Protein AF-A0A1M7YNA0-F1 (afdb_monomer_lite)

Foldseek 3Di:
DDDDPPPPPPAPPPCQLVLVVVQVPDDAPDKDALVRQQVSCCVVVVDDSVRSVVNVVVCCVVQQWDDPDDRIIHGRDDPVRSVVVVVSNVVVVVVVVVVVVVVVVVVVVVVVVVPCDPVNVVVVVVVVVVVVVVPD

Radius of gyration: 26.69 Å; chains: 1; bounding box: 55×30×76 Å

Organism: NCBI:txid1121345

Structure (mmCIF, N/CA/C/O backbone):
data_AF-A0A1M7YNA0-F1
#
_entry.id   AF-A0A1M7YNA0-F1
#
loop_
_atom_site.group_PDB
_atom_site.id
_atom_site.type_symbol
_atom_site.label_atom_id
_atom_site.label_alt_id
_at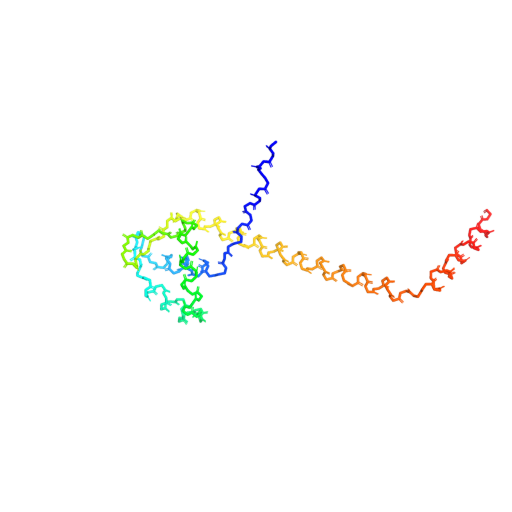om_site.label_comp_id
_atom_site.label_asym_id
_atom_site.label_entity_id
_atom_site.label_seq_id
_atom_site.pdbx_PDB_ins_code
_atom_site.Cartn_x
_atom_site.Cartn_y
_atom_site.Cartn_z
_atom_site.occupancy
_atom_site.B_iso_or_equiv
_atom_site.auth_seq_id
_atom_site.auth_comp_id
_atom_site.auth_asym_id
_atom_site.auth_atom_id
_atom_site.pdbx_PDB_model_num
ATOM 1 N N . MET A 1 1 ? 31.260 10.563 6.593 1.00 37.59 1 MET A N 1
ATOM 2 C CA . MET A 1 1 ? 30.127 9.883 7.254 1.00 37.59 1 MET A CA 1
ATOM 3 C C . MET A 1 1 ? 28.882 10.375 6.542 1.00 37.59 1 MET A C 1
ATOM 5 O O . MET A 1 1 ? 28.325 11.377 6.954 1.00 37.59 1 MET A O 1
ATOM 9 N N . ASP A 1 2 ? 28.523 9.739 5.426 1.00 34.34 2 ASP A N 1
ATOM 10 C CA . ASP A 1 2 ? 27.363 10.131 4.620 1.00 34.34 2 ASP A CA 1
ATOM 11 C C . ASP A 1 2 ? 26.233 9.147 4.877 1.00 34.34 2 ASP A C 1
ATOM 13 O O . ASP A 1 2 ? 26.133 8.080 4.270 1.00 34.34 2 ASP A O 1
ATOM 17 N N . SER A 1 3 ? 25.400 9.493 5.845 1.00 37.62 3 SER A N 1
ATOM 18 C CA . SER A 1 3 ? 24.206 8.744 6.203 1.00 37.62 3 SER A CA 1
ATOM 19 C C . SER A 1 3 ? 22.981 9.608 5.962 1.00 37.62 3 SER A C 1
ATOM 21 O O . SER A 1 3 ? 22.319 9.959 6.920 1.00 37.62 3 SER A O 1
ATOM 23 N N . ASP A 1 4 ? 22.684 9.932 4.700 1.00 38.31 4 ASP A N 1
ATOM 24 C CA . ASP A 1 4 ? 21.424 10.608 4.334 1.00 38.31 4 ASP A CA 1
ATOM 25 C C . ASP A 1 4 ? 20.866 10.205 2.958 1.00 38.31 4 ASP A C 1
ATOM 27 O O . ASP A 1 4 ? 20.028 10.884 2.375 1.00 38.31 4 ASP A O 1
ATOM 31 N N . ASN A 1 5 ? 21.251 9.031 2.445 1.00 34.97 5 ASN A N 1
ATOM 32 C CA . ASN A 1 5 ? 20.637 8.463 1.237 1.00 34.97 5 ASN A CA 1
ATOM 33 C C . ASN A 1 5 ? 19.688 7.294 1.543 1.00 34.97 5 ASN A C 1
ATOM 35 O O . ASN A 1 5 ? 19.533 6.367 0.746 1.00 34.97 5 ASN A O 1
ATOM 39 N N . LYS A 1 6 ? 19.008 7.330 2.698 1.00 33.69 6 LYS A N 1
ATOM 40 C CA . LYS A 1 6 ? 17.783 6.544 2.885 1.00 33.69 6 LYS A CA 1
ATOM 41 C C . LYS A 1 6 ? 16.665 7.253 2.131 1.00 33.69 6 LYS A C 1
ATOM 43 O O . LYS A 1 6 ? 15.856 7.962 2.719 1.00 33.69 6 LYS A O 1
ATOM 48 N N . ARG A 1 7 ? 16.635 7.046 0.810 1.00 34.47 7 ARG A N 1
ATOM 49 C CA . ARG A 1 7 ? 15.467 7.333 -0.025 1.00 34.47 7 ARG A CA 1
ATOM 50 C C . ARG A 1 7 ? 14.259 6.717 0.664 1.00 34.47 7 ARG A C 1
ATOM 52 O O . ARG A 1 7 ? 14.107 5.497 0.700 1.00 34.47 7 ARG A O 1
ATOM 59 N N . ASN A 1 8 ? 13.430 7.579 1.233 1.00 36.41 8 ASN A N 1
ATOM 60 C CA . ASN A 1 8 ? 12.180 7.248 1.890 1.00 36.41 8 ASN A CA 1
ATOM 61 C C . ASN A 1 8 ? 11.125 6.878 0.828 1.00 36.41 8 ASN A C 1
ATOM 63 O O . ASN A 1 8 ? 10.023 7.403 0.815 1.00 36.41 8 ASN A O 1
ATOM 67 N N . ASN A 1 9 ? 11.468 5.963 -0.084 1.00 37.06 9 ASN A N 1
ATOM 68 C CA . ASN A 1 9 ? 10.541 5.301 -0.997 1.00 37.06 9 ASN A CA 1
ATOM 69 C C . ASN A 1 9 ? 9.882 4.142 -0.252 1.00 37.06 9 ASN A C 1
ATOM 71 O O . ASN A 1 9 ? 9.921 2.986 -0.679 1.00 37.06 9 ASN A O 1
ATOM 75 N N . SER A 1 10 ? 9.307 4.434 0.915 1.00 41.19 10 SER A N 1
ATOM 76 C CA . SER A 1 10 ? 8.485 3.455 1.600 1.00 41.19 10 SER A CA 1
ATOM 77 C C . SER A 1 10 ? 7.157 3.386 0.847 1.00 41.19 10 SER A C 1
ATOM 79 O O . SER A 1 10 ? 6.183 4.025 1.229 1.00 41.19 10 SER A O 1
ATOM 81 N N . LEU A 1 11 ? 7.164 2.620 -0.257 1.00 43.69 11 LEU A N 1
ATOM 82 C CA . LEU A 1 11 ? 6.000 2.100 -0.981 1.00 43.69 11 LEU A CA 1
ATOM 83 C C . LEU A 1 11 ? 4.798 2.107 -0.046 1.00 43.69 11 LEU A C 1
ATOM 85 O O . LEU A 1 11 ? 4.902 1.520 1.042 1.00 43.69 11 LEU A O 1
ATOM 89 N N . SER A 1 12 ? 3.723 2.799 -0.428 1.00 51.69 12 SER A N 1
ATOM 90 C CA . SER A 1 12 ? 2.417 2.591 0.189 1.00 51.69 12 SER A CA 1
ATOM 91 C C . SER A 1 12 ? 2.180 1.078 0.149 1.00 51.69 12 SER A C 1
ATOM 93 O O . SER A 1 12 ? 2.067 0.510 -0.938 1.00 51.69 12 SER A O 1
ATOM 95 N N . PRO A 1 13 ? 2.272 0.364 1.283 1.00 62.44 13 PRO A N 1
ATOM 96 C CA . PRO A 1 13 ? 2.109 -1.069 1.298 1.00 62.44 13 PRO A CA 1
ATOM 97 C C . PRO A 1 13 ? 0.682 -1.356 0.870 1.00 62.44 13 PRO A C 1
ATOM 99 O O . PRO A 1 13 ? -0.263 -0.780 1.409 1.00 62.44 13 PRO A O 1
ATOM 102 N N . GLU A 1 14 ? 0.550 -2.266 -0.083 1.00 69.31 14 GLU A N 1
ATOM 103 C CA . GLU A 1 14 ? -0.719 -2.819 -0.533 1.00 69.31 14 GLU A CA 1
ATOM 104 C C . GLU A 1 14 ? -1.700 -3.000 0.648 1.00 69.31 14 GLU A C 1
ATOM 106 O O . GLU A 1 14 ? -1.349 -3.620 1.664 1.00 69.31 14 GLU A O 1
ATOM 111 N N . GLY A 1 15 ? -2.900 -2.416 0.534 1.00 80.06 15 GLY A N 1
ATOM 112 C CA . GLY A 1 15 ? -3.936 -2.431 1.571 1.00 80.06 15 GLY A CA 1
ATOM 113 C C . GLY A 1 15 ? -4.107 -1.144 2.392 1.00 80.06 15 GLY A C 1
ATOM 114 O O . GLY A 1 15 ? -5.025 -1.066 3.207 1.00 80.06 15 GLY A O 1
ATOM 115 N N . PHE A 1 16 ? -3.231 -0.143 2.242 1.00 86.25 16 PHE A N 1
ATOM 116 C CA . PHE A 1 16 ? -3.323 1.111 3.008 1.00 86.25 16 PHE A CA 1
ATOM 117 C C . PHE A 1 16 ? -4.405 2.053 2.497 1.00 86.25 16 PHE A C 1
ATOM 119 O O . PHE A 1 16 ? -5.051 2.721 3.300 1.00 86.25 16 PHE A O 1
ATOM 126 N N . LYS A 1 17 ? -4.620 2.092 1.181 1.00 85.00 17 LYS A N 1
ATOM 127 C CA . LYS A 1 17 ? -5.691 2.890 0.586 1.00 85.00 17 LYS A CA 1
ATOM 128 C C . LYS A 1 17 ? -7.045 2.407 1.097 1.00 85.00 17 LYS A C 1
ATOM 130 O O . LYS A 1 17 ? -7.844 3.206 1.560 1.00 85.00 17 LYS A O 1
ATOM 135 N N . GLU A 1 18 ? -7.250 1.098 1.080 1.00 90.56 18 GLU A N 1
ATOM 136 C CA . GLU A 1 18 ? -8.465 0.422 1.524 1.00 90.56 18 GLU A CA 1
ATOM 137 C C . GLU A 1 18 ? -8.707 0.643 3.024 1.00 90.56 18 GLU A C 1
ATOM 139 O O . GLU A 1 18 ? -9.840 0.834 3.462 1.00 90.56 18 GLU A O 1
ATOM 144 N N . LEU A 1 19 ? -7.630 0.665 3.818 1.00 91.25 19 LEU A N 1
ATOM 145 C CA . LEU A 1 19 ? -7.694 1.004 5.236 1.00 91.25 19 LEU A CA 1
ATOM 146 C C . LEU A 1 19 ? -8.091 2.471 5.459 1.00 91.25 19 LEU A C 1
ATOM 148 O O . LEU A 1 19 ? -8.923 2.746 6.317 1.00 91.25 19 LEU A O 1
ATOM 152 N N . VAL A 1 20 ? -7.510 3.414 4.716 1.00 88.25 20 VAL A N 1
ATOM 153 C CA . VAL A 1 20 ? -7.868 4.836 4.833 1.00 88.25 20 VAL A CA 1
ATOM 154 C C . VAL A 1 20 ? -9.300 5.078 4.370 1.00 88.25 20 VAL A C 1
ATOM 156 O O . VAL A 1 20 ? -10.040 5.781 5.048 1.00 88.25 20 VAL A O 1
ATOM 159 N N . GLU A 1 21 ? -9.718 4.429 3.287 1.00 87.75 21 GLU A N 1
ATOM 160 C CA . GLU A 1 21 ? -11.090 4.477 2.790 1.00 87.75 21 GLU A CA 1
ATOM 161 C C . GLU A 1 21 ? -12.094 3.943 3.821 1.00 87.75 21 GLU A C 1
ATOM 163 O O . GLU A 1 21 ? -13.167 4.510 4.012 1.00 87.75 21 GLU A O 1
ATOM 168 N N . TYR A 1 22 ? -11.748 2.879 4.549 1.00 92.25 22 TYR A N 1
ATOM 169 C CA . TYR A 1 22 ? -12.573 2.422 5.666 1.00 92.25 22 TYR A CA 1
ATOM 170 C C . TYR A 1 22 ? -12.793 3.538 6.700 1.00 92.25 22 TYR A C 1
ATOM 172 O O . TYR A 1 22 ? -13.931 3.769 7.107 1.00 92.25 22 TYR A O 1
ATOM 180 N N . PHE A 1 23 ? -11.728 4.243 7.103 1.00 90.12 23 PHE A N 1
ATOM 181 C CA . PHE A 1 23 ? -11.808 5.318 8.095 1.00 90.12 23 PHE A CA 1
ATOM 182 C C . PHE A 1 23 ? -12.468 6.597 7.565 1.00 90.12 23 PHE A C 1
ATOM 184 O O . PHE A 1 23 ? -13.127 7.277 8.348 1.00 90.12 23 PHE A O 1
ATOM 191 N N . SER A 1 24 ? -12.355 6.914 6.270 1.00 83.88 24 SER A N 1
ATOM 192 C CA . SER A 1 24 ? -13.013 8.088 5.675 1.00 83.88 24 SER A CA 1
ATOM 193 C C . SER A 1 24 ? -14.537 7.965 5.654 1.00 83.88 24 SER A C 1
ATOM 195 O O . SER A 1 24 ? -15.237 8.972 5.656 1.00 83.88 24 SER A O 1
ATOM 197 N N . HIS A 1 25 ? -15.065 6.738 5.666 1.00 85.62 25 HIS A N 1
ATOM 198 C CA . HIS A 1 25 ? -16.500 6.481 5.811 1.00 85.62 25 HIS A CA 1
ATOM 199 C C . HIS A 1 25 ? -16.993 6.549 7.265 1.00 85.62 25 HIS A C 1
ATOM 201 O O . HIS A 1 25 ? -18.195 6.441 7.511 1.00 85.62 25 HIS A O 1
ATOM 207 N N . GLN A 1 26 ? -16.094 6.714 8.239 1.00 87.12 26 GLN A N 1
ATOM 208 C CA . GLN A 1 26 ? -16.454 6.833 9.650 1.00 87.12 26 GLN A CA 1
ATOM 209 C C . GLN A 1 26 ? -16.550 8.295 10.076 1.00 87.12 26 GLN A C 1
ATOM 211 O O . GLN A 1 26 ? -16.035 9.209 9.435 1.00 87.12 26 GLN A O 1
ATOM 216 N N . LYS A 1 27 ? -17.198 8.531 11.220 1.00 83.38 27 LYS A N 1
ATOM 217 C CA . LYS A 1 27 ? -17.193 9.860 11.840 1.00 83.38 27 LYS A CA 1
ATOM 218 C C . LYS A 1 27 ? -15.765 10.248 12.223 1.00 83.38 27 LYS A C 1
ATOM 220 O O . LYS A 1 27 ? -15.007 9.417 12.728 1.00 83.38 27 LYS A O 1
ATOM 225 N N . SER A 1 28 ? -15.425 11.526 12.052 1.00 79.44 28 SER A N 1
ATOM 226 C CA . SER A 1 28 ? -14.123 12.044 12.473 1.00 79.44 28 SER A CA 1
ATOM 227 C C . SER A 1 28 ? -13.848 11.689 13.933 1.00 79.44 28 SER A C 1
ATOM 229 O O . SER A 1 28 ? -14.705 11.809 14.810 1.00 79.44 28 SER A O 1
ATOM 231 N N . GLY A 1 29 ? -12.639 11.202 14.187 1.00 79.50 29 GLY A N 1
ATOM 232 C CA . GLY A 1 29 ? -12.214 10.819 15.519 1.00 79.50 29 GLY A CA 1
ATOM 233 C C . GLY A 1 29 ? -12.601 9.408 15.969 1.00 79.50 29 GLY A C 1
ATOM 234 O O . GLY A 1 29 ? -12.187 9.035 17.069 1.00 79.50 29 GLY A O 1
ATOM 235 N N . TYR A 1 30 ? -13.332 8.646 15.151 1.00 88.69 30 TYR A N 1
ATOM 236 C CA . TYR A 1 30 ? -13.758 7.279 15.449 1.00 88.69 30 TYR A CA 1
ATOM 237 C C . TYR A 1 30 ? -12.573 6.324 15.657 1.00 88.69 30 TYR A C 1
ATOM 239 O O . TYR A 1 30 ? -11.608 6.317 14.890 1.00 88.69 30 TYR A O 1
ATOM 247 N N . ALA A 1 31 ? -12.664 5.512 16.711 1.00 94.44 31 ALA A N 1
ATOM 248 C CA . ALA A 1 31 ? -11.743 4.420 16.986 1.00 94.44 31 ALA A CA 1
ATOM 249 C C . ALA A 1 31 ? -12.415 3.101 16.591 1.00 94.44 31 ALA A C 1
ATOM 251 O O . ALA A 1 31 ? -13.390 2.681 17.210 1.00 94.44 31 ALA A O 1
ATOM 252 N N . ALA A 1 32 ? -11.888 2.470 15.550 1.00 94.69 32 ALA A N 1
ATOM 253 C CA . ALA A 1 32 ? -12.382 1.220 15.008 1.00 94.69 32 ALA A CA 1
ATOM 254 C C . ALA A 1 32 ? -11.745 0.019 15.703 1.00 94.69 32 ALA A C 1
ATOM 256 O O . ALA A 1 32 ? -10.536 -0.001 15.960 1.00 94.69 32 ALA A O 1
ATOM 257 N N . LYS A 1 33 ? -12.526 -1.033 15.935 1.00 96.44 33 LYS A N 1
ATOM 258 C CA . LYS A 1 33 ? -12.005 -2.322 16.388 1.00 96.44 33 LYS A CA 1
ATOM 259 C C . LYS A 1 33 ? -11.303 -3.041 15.241 1.00 96.44 33 LYS A C 1
ATOM 261 O O . LYS A 1 33 ? -11.738 -3.021 14.093 1.00 96.44 33 LYS A O 1
ATOM 266 N N . ALA A 1 34 ? -10.254 -3.785 15.570 1.00 94.88 34 ALA A N 1
ATOM 267 C CA . ALA A 1 34 ? -9.506 -4.610 14.628 1.00 94.88 34 ALA A CA 1
ATOM 268 C C . ALA A 1 34 ? -10.414 -5.607 13.897 1.00 94.88 34 ALA A C 1
ATOM 270 O O . ALA A 1 34 ? -10.210 -5.858 12.716 1.00 94.88 34 ALA A O 1
ATOM 271 N N . SER A 1 35 ? -11.437 -6.132 14.580 1.00 95.69 35 SER A N 1
ATOM 272 C CA . SER A 1 35 ? -12.446 -7.014 13.989 1.00 95.69 35 SER A CA 1
ATOM 273 C C . SER A 1 35 ? -13.318 -6.312 12.947 1.00 95.69 35 SER A C 1
ATOM 275 O O . SER A 1 35 ? -13.692 -6.938 11.962 1.00 95.69 35 SER A O 1
ATOM 277 N N . GLU A 1 36 ? -13.634 -5.030 13.137 1.00 95.94 36 GLU A N 1
ATOM 278 C CA . GLU A 1 36 ? -14.434 -4.238 12.192 1.00 95.94 36 GLU A CA 1
ATOM 279 C C . GLU A 1 36 ? -13.614 -3.923 10.940 1.00 95.94 36 GLU A C 1
ATOM 281 O O . GLU A 1 36 ? -14.063 -4.190 9.827 1.00 95.94 36 GLU A O 1
ATOM 286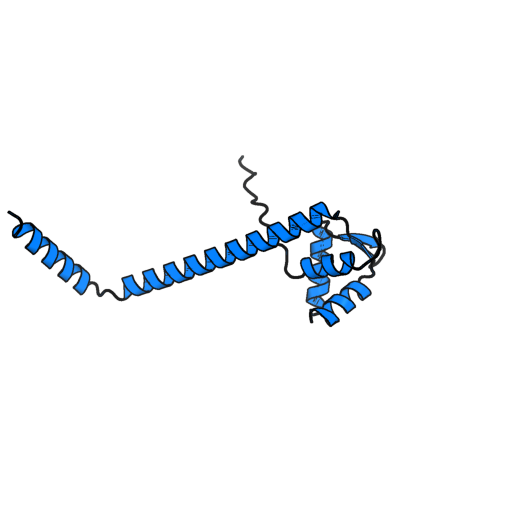 N N . ILE A 1 37 ? -12.368 -3.470 11.130 1.00 95.50 37 ILE A N 1
ATOM 287 C CA . ILE A 1 37 ? -11.401 -3.270 10.041 1.00 95.50 37 ILE A CA 1
ATOM 288 C C . ILE A 1 37 ? -11.207 -4.578 9.267 1.00 95.50 37 ILE A C 1
ATOM 290 O O . ILE A 1 37 ? -11.216 -4.593 8.038 1.00 95.50 37 ILE A O 1
ATOM 294 N N . GLN A 1 38 ? -11.038 -5.688 9.990 1.00 95.56 38 GLN A N 1
ATOM 295 C CA . GLN A 1 38 ? -10.874 -7.002 9.392 1.00 95.56 38 GLN A CA 1
ATOM 296 C C . GLN A 1 38 ? -12.097 -7.394 8.567 1.00 95.56 38 GLN A C 1
ATOM 298 O O . GLN A 1 38 ? -11.934 -7.692 7.391 1.00 95.56 38 GLN A O 1
ATOM 303 N N . THR A 1 39 ? -13.296 -7.334 9.139 1.00 96.31 39 THR A N 1
ATOM 304 C CA . THR A 1 39 ? -14.537 -7.678 8.430 1.00 96.31 39 THR A CA 1
ATOM 305 C C . THR A 1 39 ? -14.669 -6.865 7.143 1.00 96.31 39 THR A C 1
ATOM 307 O O . THR A 1 39 ? -14.799 -7.440 6.069 1.00 96.31 39 THR A O 1
ATOM 310 N N . TYR A 1 40 ? -14.491 -5.542 7.216 1.00 95.50 40 TYR A N 1
ATOM 311 C CA . TYR A 1 40 ? -14.574 -4.672 6.043 1.00 95.50 40 TYR A CA 1
ATOM 312 C C . TYR A 1 40 ? -13.563 -5.038 4.946 1.00 95.50 40 TYR A C 1
ATOM 314 O O . TYR A 1 40 ? -13.925 -5.195 3.781 1.00 95.50 40 TYR A O 1
ATOM 322 N N . LEU A 1 41 ? -12.285 -5.208 5.298 1.00 95.12 41 LEU A N 1
ATOM 323 C CA . LEU A 1 41 ? -11.242 -5.510 4.314 1.00 95.12 41 LEU A CA 1
ATOM 324 C C . LEU A 1 41 ? -11.369 -6.926 3.728 1.00 95.12 41 LEU A C 1
ATOM 326 O O . LEU A 1 41 ? -10.995 -7.161 2.577 1.00 95.12 41 LEU A O 1
ATOM 330 N N . GLN A 1 42 ? -11.896 -7.878 4.495 1.00 95.56 42 GLN A N 1
ATOM 331 C CA . GLN A 1 42 ? -12.169 -9.223 3.995 1.00 95.56 42 GLN A CA 1
ATOM 332 C C . GLN A 1 42 ? -13.402 -9.244 3.083 1.00 95.56 42 GLN A C 1
ATOM 334 O O . GLN A 1 42 ? -13.358 -9.862 2.019 1.00 95.56 42 GLN A O 1
ATOM 339 N N . ASP A 1 43 ? -14.472 -8.537 3.439 1.00 95.69 43 ASP A N 1
ATOM 340 C CA . ASP A 1 43 ? -15.733 -8.585 2.698 1.00 95.69 43 ASP A CA 1
ATOM 341 C C . ASP A 1 43 ? -15.679 -7.768 1.406 1.00 95.69 43 ASP A C 1
ATOM 343 O O . ASP A 1 43 ? -16.052 -8.284 0.345 1.00 95.69 43 ASP A O 1
ATOM 347 N N . THR A 1 44 ? -15.151 -6.543 1.476 1.00 94.19 44 THR A N 1
ATOM 348 C CA . THR A 1 44 ? -15.097 -5.598 0.350 1.00 94.19 44 THR A CA 1
ATOM 349 C C . THR A 1 44 ? -13.948 -5.917 -0.603 1.00 94.19 44 THR A C 1
ATOM 351 O O . THR A 1 44 ? -14.128 -5.915 -1.818 1.00 94.19 44 THR A O 1
ATOM 354 N N . TYR A 1 45 ? -12.773 -6.252 -0.060 1.00 91.56 45 TYR A N 1
ATOM 355 C CA . TYR A 1 45 ? -11.531 -6.382 -0.835 1.00 91.56 45 TYR A CA 1
ATOM 356 C C . TYR A 1 45 ? -10.995 -7.814 -0.930 1.00 91.56 45 TYR A C 1
ATOM 358 O O . TYR A 1 45 ? -9.949 -8.046 -1.537 1.00 91.56 45 TYR A O 1
ATOM 366 N N . LYS A 1 46 ? -11.702 -8.793 -0.345 1.00 93.81 46 LYS A N 1
ATOM 367 C CA . LYS A 1 46 ? -11.327 -10.220 -0.352 1.00 93.81 46 LYS A CA 1
ATOM 368 C C . LYS A 1 46 ? -9.923 -10.482 0.197 1.00 93.81 46 LYS A C 1
ATOM 370 O O . LYS A 1 46 ? -9.253 -11.437 -0.196 1.00 93.81 46 LYS A O 1
ATOM 375 N N . PHE A 1 47 ? -9.457 -9.645 1.124 1.00 93.31 47 PHE A N 1
ATOM 376 C CA . PHE A 1 47 ? -8.166 -9.858 1.767 1.00 93.31 47 PHE A CA 1
ATOM 377 C C . PHE A 1 47 ? -8.212 -11.060 2.713 1.00 93.31 47 PHE A C 1
ATOM 379 O O . PHE A 1 47 ? -9.225 -11.370 3.337 1.00 93.31 47 PHE A O 1
ATOM 386 N N . THR A 1 48 ? -7.086 -11.758 2.848 1.00 94.00 48 THR A N 1
ATOM 387 C CA . THR A 1 48 ? -6.954 -12.824 3.847 1.00 94.00 48 THR A CA 1
ATOM 388 C C . THR A 1 48 ? -6.743 -12.220 5.235 1.00 94.00 48 THR A C 1
ATOM 390 O O . THR A 1 48 ? -6.190 -11.126 5.368 1.00 94.00 48 THR A O 1
ATOM 393 N N . SER A 1 49 ? -7.115 -12.944 6.295 1.00 91.38 49 SER A N 1
ATOM 394 C CA . SER A 1 49 ? -6.920 -12.469 7.678 1.00 91.38 49 SER A CA 1
ATOM 395 C C . SER A 1 49 ? -5.449 -12.127 7.980 1.00 91.38 49 SER A C 1
ATOM 397 O O . SER A 1 49 ? -5.150 -11.099 8.595 1.00 91.38 49 SER A O 1
ATOM 399 N N . GLY A 1 50 ? -4.509 -12.926 7.455 1.00 90.94 50 GLY A N 1
ATOM 400 C CA . GLY A 1 50 ? -3.074 -12.650 7.567 1.00 90.94 50 GLY A CA 1
ATOM 401 C C . GLY A 1 50 ? -2.660 -11.356 6.859 1.00 90.94 50 GLY A C 1
ATOM 402 O O . GLY A 1 50 ? -1.888 -10.569 7.411 1.00 90.94 50 GLY A O 1
ATOM 403 N N . LYS A 1 51 ? -3.225 -11.083 5.673 1.00 91.38 51 LYS A N 1
ATOM 404 C CA . LYS A 1 51 ? -2.986 -9.834 4.936 1.00 91.38 51 LYS A CA 1
ATOM 405 C C . LYS A 1 51 ? -3.502 -8.627 5.718 1.00 91.38 51 LYS A C 1
ATOM 407 O O . LYS A 1 51 ? -2.753 -7.666 5.881 1.00 91.38 51 LYS A O 1
ATOM 412 N N . VAL A 1 52 ? -4.717 -8.700 6.267 1.00 93.25 52 VAL A N 1
ATOM 413 C CA . VAL A 1 52 ? -5.297 -7.608 7.068 1.00 93.25 52 VAL A CA 1
ATOM 414 C C . VAL A 1 52 ? -4.483 -7.340 8.333 1.00 93.25 52 VAL A C 1
ATOM 416 O O . VAL A 1 52 ? -4.123 -6.194 8.600 1.00 93.25 52 VAL A O 1
ATOM 419 N N . THR A 1 53 ? -4.096 -8.386 9.064 1.00 93.00 53 THR A N 1
ATOM 420 C CA . THR A 1 53 ? -3.210 -8.250 10.233 1.00 93.00 53 THR A CA 1
ATOM 421 C C . THR A 1 53 ? -1.901 -7.544 9.862 1.00 93.00 53 THR A C 1
ATOM 423 O O . THR A 1 53 ? -1.447 -6.645 10.573 1.00 93.00 53 THR A O 1
ATOM 426 N N . GLY A 1 54 ? -1.312 -7.903 8.717 1.00 92.19 54 GLY A N 1
ATOM 427 C CA . GLY A 1 54 ? -0.114 -7.251 8.192 1.00 92.19 54 GLY A CA 1
ATOM 428 C C . GLY A 1 54 ? -0.325 -5.776 7.837 1.00 92.19 54 GLY A C 1
ATOM 429 O O . GLY A 1 54 ? 0.538 -4.952 8.137 1.00 92.19 54 GLY A O 1
ATOM 430 N N . ILE A 1 55 ? -1.466 -5.436 7.231 1.00 92.31 55 ILE A N 1
ATOM 431 C CA . ILE A 1 55 ? -1.851 -4.057 6.901 1.00 92.31 55 ILE A CA 1
ATOM 432 C C . ILE A 1 55 ? -1.956 -3.216 8.175 1.00 92.31 55 ILE A C 1
ATOM 434 O O . ILE A 1 55 ? -1.263 -2.208 8.283 1.00 92.31 55 ILE A O 1
ATOM 438 N N . ILE A 1 56 ? -2.742 -3.662 9.162 1.00 92.94 56 ILE A N 1
ATOM 439 C CA . ILE A 1 56 ? -2.940 -2.949 10.435 1.00 92.94 56 ILE A CA 1
ATOM 440 C C . ILE A 1 56 ? -1.600 -2.734 11.144 1.00 92.94 56 ILE A C 1
ATOM 442 O O . ILE A 1 56 ? -1.300 -1.624 11.586 1.00 92.94 56 ILE A O 1
ATOM 446 N N . LYS A 1 57 ? -0.759 -3.776 11.219 1.00 91.69 57 LYS A N 1
ATOM 447 C CA . LYS A 1 57 ? 0.565 -3.684 11.846 1.00 91.69 57 LYS A CA 1
ATOM 448 C C . LYS A 1 57 ? 1.426 -2.607 11.182 1.00 91.69 57 LYS A C 1
ATOM 450 O O . LYS A 1 57 ? 1.898 -1.705 11.870 1.00 91.69 57 LYS A O 1
ATOM 455 N N . ARG A 1 58 ? 1.591 -2.667 9.856 1.00 89.81 58 ARG A N 1
ATOM 456 C CA . ARG A 1 58 ? 2.426 -1.707 9.115 1.00 89.81 58 ARG A CA 1
ATOM 457 C C . ARG A 1 58 ? 1.851 -0.291 9.153 1.00 89.81 58 ARG A C 1
ATOM 459 O O . ARG A 1 58 ? 2.614 0.667 9.221 1.00 89.81 58 ARG A O 1
ATOM 466 N N . ALA A 1 59 ? 0.527 -0.145 9.095 1.00 89.81 59 ALA A N 1
ATOM 467 C CA . ALA A 1 59 ? -0.131 1.158 9.157 1.00 89.81 59 ALA A CA 1
ATOM 468 C C . ALA A 1 59 ? 0.078 1.816 10.527 1.00 89.81 59 ALA A C 1
ATOM 470 O O . ALA A 1 59 ? 0.326 3.019 10.598 1.00 89.81 59 ALA A O 1
ATOM 471 N N . ASN A 1 60 ? 0.059 1.022 11.602 1.00 90.44 60 ASN A N 1
ATOM 472 C CA . ASN A 1 60 ? 0.378 1.494 12.945 1.00 90.44 60 ASN A CA 1
ATOM 473 C C . ASN A 1 60 ? 1.866 1.854 13.102 1.00 90.44 60 ASN A C 1
ATOM 475 O O . ASN A 1 60 ? 2.190 2.896 13.662 1.00 90.44 60 ASN A O 1
ATOM 479 N N . GLU A 1 61 ? 2.781 1.039 12.567 1.00 88.88 61 GLU A N 1
ATOM 480 C CA . GLU A 1 61 ? 4.227 1.339 12.557 1.00 88.88 61 GLU A CA 1
ATOM 481 C C . GLU A 1 61 ? 4.549 2.643 11.812 1.00 88.88 61 GLU A C 1
ATOM 483 O O . GLU A 1 61 ? 5.445 3.387 12.208 1.00 88.88 61 GLU A O 1
ATOM 488 N N . ARG A 1 62 ? 3.788 2.946 10.756 1.00 84.38 62 ARG A N 1
ATOM 489 C CA . ARG A 1 62 ? 3.923 4.166 9.949 1.00 84.38 62 ARG A CA 1
ATOM 490 C C . ARG A 1 62 ? 3.072 5.337 10.446 1.00 84.38 62 ARG A C 1
ATOM 492 O O . ARG A 1 62 ? 3.022 6.355 9.768 1.00 84.38 62 ARG A O 1
ATOM 499 N N . LYS A 1 63 ? 2.425 5.209 11.612 1.00 87.19 63 LYS A N 1
ATOM 500 C CA . LYS A 1 63 ? 1.565 6.241 12.222 1.00 87.19 63 LYS A CA 1
ATOM 501 C C . LYS A 1 63 ? 0.427 6.732 11.318 1.00 87.19 63 LYS A C 1
ATOM 503 O O . LYS A 1 63 ? -0.027 7.857 11.459 1.00 87.19 63 LYS A O 1
ATOM 508 N N . ILE A 1 64 ? -0.049 5.894 10.403 1.00 87.44 64 ILE A N 1
ATOM 509 C CA . ILE A 1 64 ? -1.250 6.189 9.607 1.00 87.44 64 ILE A CA 1
ATOM 510 C C . ILE A 1 64 ? -2.485 5.971 10.471 1.00 87.44 64 ILE A C 1
ATOM 512 O O . ILE A 1 64 ? -3.397 6.791 10.508 1.00 87.44 64 ILE A O 1
ATOM 516 N N . ILE A 1 65 ? -2.470 4.870 11.218 1.00 91.56 65 ILE A N 1
ATOM 517 C CA . ILE A 1 65 ? -3.388 4.620 12.320 1.00 91.56 65 ILE A CA 1
ATOM 518 C C . ILE A 1 65 ? -2.597 4.603 13.624 1.00 91.56 65 ILE A C 1
ATOM 520 O O . ILE A 1 65 ? -1.406 4.295 13.634 1.00 91.56 65 ILE A O 1
ATOM 524 N N . VAL A 1 66 ? -3.264 4.890 14.730 1.00 93.75 66 VAL A N 1
ATOM 525 C CA . VAL A 1 66 ? -2.705 4.782 16.075 1.00 93.75 66 VAL A CA 1
ATOM 526 C C . VAL A 1 66 ? -3.584 3.879 16.915 1.00 93.75 66 VAL A C 1
ATOM 528 O O . VAL A 1 66 ? -4.810 3.985 16.900 1.00 93.75 66 VAL A O 1
ATOM 531 N N . LYS A 1 67 ? -2.953 2.967 17.649 1.00 94.81 67 LYS A N 1
ATOM 532 C CA . LYS A 1 67 ? -3.646 2.104 18.600 1.00 94.81 67 LYS A CA 1
ATOM 533 C C . LYS A 1 67 ? -4.107 2.925 19.808 1.00 94.81 67 LYS A C 1
ATOM 535 O O . LYS A 1 67 ? -3.274 3.445 20.544 1.00 94.81 67 LYS A O 1
ATOM 540 N N . THR A 1 68 ? -5.416 3.015 20.023 1.00 94.00 68 THR A N 1
ATOM 541 C CA . THR A 1 68 ? -6.025 3.776 21.132 1.00 94.00 68 THR A CA 1
ATOM 542 C C . THR A 1 68 ? -6.414 2.892 22.314 1.00 94.00 68 THR A C 1
ATOM 544 O O . THR A 1 68 ? -6.555 3.382 23.429 1.00 94.00 68 THR A O 1
ATOM 547 N N . GLY A 1 69 ? -6.557 1.585 22.084 1.00 92.50 69 GLY A N 1
ATOM 548 C CA . GLY A 1 69 ? -7.006 0.614 23.080 1.00 92.50 69 GLY A CA 1
ATOM 549 C C . GLY A 1 69 ? -6.674 -0.825 22.684 1.00 92.50 69 GLY A C 1
ATOM 550 O O . GLY A 1 69 ? -5.962 -1.091 21.706 1.00 92.50 69 GLY A O 1
ATOM 551 N N . ARG A 1 70 ? -7.166 -1.805 23.452 1.00 92.50 70 ARG A N 1
ATOM 552 C CA . ARG A 1 70 ? -6.948 -3.225 23.133 1.00 92.50 70 ARG A CA 1
ATOM 553 C C . ARG A 1 70 ? -7.706 -3.591 21.856 1.00 92.50 70 ARG A C 1
ATOM 555 O O . ARG A 1 70 ? -8.896 -3.862 21.890 1.00 92.50 70 ARG A O 1
ATOM 562 N N . GLY A 1 71 ? -6.968 -3.662 20.750 1.00 93.06 71 GLY A N 1
ATOM 563 C CA . GLY A 1 71 ? -7.534 -3.987 19.442 1.00 93.06 71 GLY A CA 1
ATOM 564 C C . GLY A 1 71 ? -8.322 -2.833 18.831 1.00 93.06 71 GLY A C 1
ATOM 565 O O . GLY A 1 71 ? -9.129 -3.089 17.953 1.00 93.06 71 GLY A O 1
ATOM 566 N N . GLU A 1 72 ? -8.101 -1.598 19.276 1.00 96.62 72 GLU A N 1
ATOM 567 C CA . GLU A 1 72 ? -8.773 -0.407 18.753 1.00 96.62 72 GLU A CA 1
ATOM 568 C C . GLU A 1 72 ? -7.759 0.528 18.107 1.00 96.62 72 GLU A C 1
ATOM 570 O O . GLU A 1 72 ? -6.663 0.731 18.643 1.00 96.62 72 GLU A O 1
ATOM 575 N N . TYR A 1 73 ? -8.131 1.080 16.957 1.00 95.75 73 TYR A N 1
ATOM 576 C CA . TYR A 1 73 ? -7.277 1.893 16.108 1.00 95.75 73 TYR A CA 1
ATOM 577 C C . TYR A 1 73 ? -8.033 3.109 15.594 1.00 95.75 73 TYR A C 1
ATOM 579 O O . TYR A 1 73 ? -9.194 3.016 15.208 1.00 95.75 73 TYR A O 1
ATOM 587 N N . LYS A 1 74 ? -7.352 4.246 15.531 1.00 94.00 74 LYS A N 1
ATOM 588 C CA . LYS A 1 74 ? -7.890 5.503 15.015 1.00 94.00 74 LYS A CA 1
ATOM 589 C C . LYS A 1 74 ? -6.996 6.033 13.905 1.00 94.00 74 LYS A C 1
ATOM 591 O O . LYS A 1 74 ? -5.779 5.878 13.986 1.00 94.00 74 LYS A O 1
ATOM 596 N N . LEU A 1 75 ? -7.584 6.671 12.896 1.00 91.44 75 LEU A N 1
ATOM 597 C CA . LEU A 1 75 ? -6.819 7.363 11.864 1.00 91.44 75 LEU A CA 1
ATOM 598 C C . LEU A 1 75 ? -6.059 8.548 12.477 1.00 91.44 75 LEU A C 1
ATOM 600 O O . LEU A 1 75 ? -6.631 9.345 13.220 1.00 91.44 75 LEU A O 1
ATOM 604 N N . SER A 1 76 ? -4.763 8.627 12.194 1.00 88.31 76 SER A N 1
ATOM 605 C CA . SER A 1 76 ? -3.870 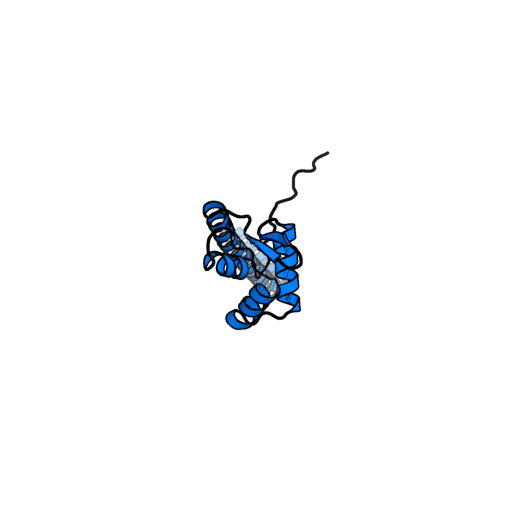9.672 12.701 1.00 88.31 76 SER A CA 1
ATOM 606 C C . SER A 1 76 ? -3.549 10.742 11.658 1.00 88.31 76 SER A C 1
ATOM 608 O O . SER A 1 76 ? -2.935 11.743 12.015 1.00 88.31 76 SER A O 1
ATOM 610 N N . LEU A 1 77 ? -3.927 10.518 10.399 1.00 82.44 77 LEU A N 1
ATOM 611 C CA . LEU A 1 77 ? -3.745 11.467 9.307 1.00 82.44 77 LEU A CA 1
ATOM 612 C C . LEU A 1 77 ? -4.923 12.442 9.244 1.00 82.44 77 LEU A C 1
ATOM 614 O O . LEU A 1 77 ? -6.068 12.044 9.471 1.00 82.44 77 LEU A O 1
ATOM 618 N N . ASN A 1 78 ? -4.641 13.695 8.901 1.00 79.81 78 ASN A N 1
ATOM 619 C CA . ASN A 1 78 ? -5.652 14.660 8.477 1.00 79.81 78 ASN A CA 1
ATOM 620 C C . AS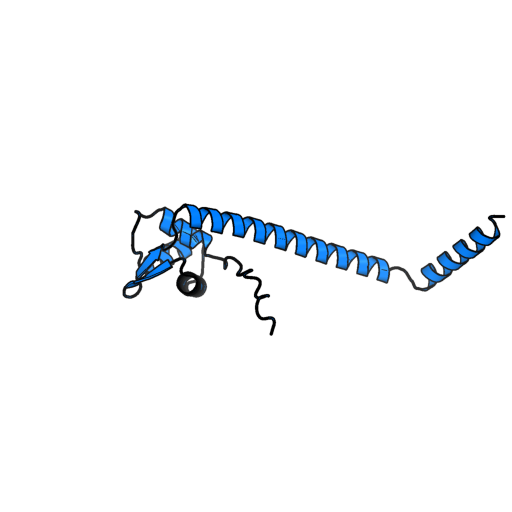N A 1 78 ? -5.960 14.534 6.971 1.00 79.81 78 ASN A C 1
ATOM 622 O O . ASN A 1 78 ? -5.244 13.854 6.234 1.00 79.81 78 ASN A O 1
ATOM 626 N N . ASP A 1 79 ? -7.010 15.217 6.510 1.00 69.94 79 ASP A N 1
ATOM 627 C CA . ASP A 1 79 ? -7.481 15.128 5.121 1.00 69.94 79 ASP A CA 1
ATOM 628 C C . ASP A 1 79 ? -6.390 15.500 4.094 1.00 69.94 79 ASP A C 1
ATOM 630 O O . ASP A 1 79 ? -6.209 14.797 3.100 1.00 69.94 79 ASP A O 1
ATOM 634 N N . GLY A 1 80 ? -5.577 16.528 4.369 1.00 66.38 80 GLY A N 1
ATOM 635 C CA . GLY A 1 80 ? -4.474 16.932 3.486 1.00 66.38 80 GLY A CA 1
ATOM 636 C C . GLY A 1 80 ? -3.320 15.919 3.435 1.00 66.38 80 GLY A C 1
ATOM 637 O O . GLY A 1 80 ? -2.677 15.737 2.399 1.00 66.38 80 GLY A O 1
ATOM 638 N N . GLU A 1 81 ? -3.063 15.211 4.535 1.00 74.75 81 GLU A N 1
ATOM 639 C CA . GLU A 1 81 ? -2.074 14.128 4.587 1.00 74.75 81 GLU A CA 1
ATOM 640 C C . GLU A 1 81 ? -2.557 12.878 3.838 1.00 74.75 81 GLU A C 1
ATOM 642 O O . GLU A 1 81 ? -1.755 12.205 3.185 1.00 74.75 81 GLU A O 1
ATOM 647 N N . ILE A 1 82 ? -3.862 12.590 3.883 1.00 68.88 82 ILE A N 1
ATOM 648 C CA . ILE A 1 82 ? -4.490 11.506 3.116 1.00 68.88 82 ILE A CA 1
ATOM 649 C C . ILE A 1 82 ? -4.368 11.774 1.613 1.00 68.88 82 ILE A C 1
ATOM 651 O O . ILE A 1 82 ? -3.905 10.900 0.876 1.00 68.88 82 ILE A O 1
ATOM 655 N N . GLU A 1 83 ? -4.725 12.977 1.157 1.00 66.31 83 GLU A N 1
ATOM 656 C CA . GLU A 1 83 ? -4.620 13.371 -0.255 1.00 66.31 83 GLU A CA 1
ATOM 657 C C . GLU A 1 83 ? -3.177 13.275 -0.769 1.00 66.31 83 GLU A C 1
ATOM 659 O O . GLU A 1 83 ? -2.922 12.690 -1.826 1.00 66.31 83 GLU A O 1
ATOM 664 N N . SER A 1 84 ? -2.212 13.761 0.017 1.00 69.56 84 SER A N 1
ATOM 665 C CA . SER A 1 84 ? -0.782 13.652 -0.293 1.00 69.56 84 SER A CA 1
ATOM 666 C C . SER A 1 84 ? -0.311 12.193 -0.376 1.00 69.56 84 SER A C 1
ATOM 668 O O . SER A 1 84 ? 0.446 11.820 -1.278 1.00 69.56 84 SER A O 1
ATOM 670 N N . MET A 1 85 ? -0.784 11.323 0.523 1.00 70.56 85 MET A N 1
ATOM 671 C CA . MET A 1 85 ? -0.456 9.896 0.491 1.00 70.56 85 MET A CA 1
ATOM 672 C C . MET A 1 85 ? -1.001 9.212 -0.772 1.00 70.56 85 MET A C 1
ATOM 674 O O . MET A 1 85 ? -0.286 8.424 -1.396 1.00 70.56 85 MET A O 1
ATOM 678 N N . VAL A 1 86 ? -2.236 9.529 -1.176 1.00 65.88 86 VAL A N 1
ATOM 679 C CA . VAL A 1 86 ? -2.854 8.994 -2.402 1.00 65.88 86 VAL A CA 1
ATOM 680 C C . VAL A 1 86 ? -2.111 9.479 -3.648 1.00 65.88 86 VAL A C 1
ATOM 682 O O . VAL A 1 86 ? -1.806 8.671 -4.526 1.00 65.88 86 VAL A O 1
ATOM 685 N N . ALA A 1 87 ? -1.755 10.764 -3.714 1.00 66.38 87 ALA A N 1
ATOM 686 C CA . ALA A 1 87 ? -0.988 11.321 -4.829 1.00 66.38 87 ALA A CA 1
ATOM 687 C C . ALA A 1 87 ? 0.382 10.636 -4.980 1.00 66.38 87 ALA A C 1
ATOM 689 O O . ALA A 1 87 ? 0.779 10.249 -6.082 1.00 66.38 87 ALA A O 1
ATOM 690 N N . ASN A 1 88 ? 1.073 10.405 -3.862 1.00 67.88 88 ASN A N 1
ATOM 691 C CA . ASN A 1 88 ? 2.349 9.696 -3.857 1.00 67.88 88 ASN A CA 1
ATOM 692 C C . ASN A 1 88 ? 2.215 8.228 -4.297 1.00 67.88 88 ASN A C 1
ATOM 694 O O . ASN A 1 88 ? 3.115 7.708 -4.956 1.00 67.88 88 ASN A O 1
ATOM 698 N N . ASP A 1 89 ? 1.107 7.548 -3.985 1.00 67.56 89 ASP A N 1
ATOM 699 C CA . ASP A 1 89 ? 0.853 6.181 -4.464 1.00 67.56 89 ASP A CA 1
ATOM 700 C C . ASP A 1 89 ? 0.703 6.128 -5.992 1.00 67.56 89 ASP A C 1
ATOM 702 O O . ASP A 1 89 ? 1.306 5.276 -6.646 1.00 67.56 89 ASP A O 1
ATOM 706 N N . VAL A 1 90 ? -0.027 7.082 -6.581 1.00 62.19 90 VAL A N 1
ATOM 707 C CA . VAL A 1 90 ? -0.176 7.192 -8.043 1.00 62.19 90 VAL A CA 1
ATOM 708 C C . VAL A 1 90 ? 1.182 7.398 -8.713 1.00 62.19 90 VAL A C 1
ATOM 710 O O . VAL A 1 90 ? 1.523 6.670 -9.645 1.00 62.19 90 VAL A O 1
ATOM 713 N N . ILE A 1 91 ? 1.991 8.332 -8.205 1.00 66.00 91 ILE A N 1
ATOM 714 C CA . ILE A 1 91 ? 3.331 8.610 -8.741 1.00 66.00 91 ILE A CA 1
ATOM 715 C C . ILE A 1 91 ? 4.231 7.370 -8.651 1.00 66.00 91 ILE A C 1
ATOM 717 O O . ILE A 1 91 ? 4.955 7.060 -9.602 1.00 66.00 91 ILE A O 1
ATOM 721 N N . ASN A 1 92 ? 4.173 6.633 -7.540 1.00 70.00 92 ASN A N 1
ATOM 722 C CA . ASN A 1 92 ? 4.960 5.414 -7.360 1.00 70.00 92 ASN A CA 1
ATOM 723 C C . ASN A 1 92 ? 4.553 4.314 -8.350 1.00 70.00 92 ASN A C 1
ATOM 725 O O . ASN A 1 92 ? 5.428 3.708 -8.968 1.00 70.00 92 ASN A O 1
ATOM 729 N N . ARG A 1 93 ? 3.248 4.097 -8.565 1.00 67.06 93 ARG A N 1
ATOM 730 C CA . ARG A 1 93 ? 2.752 3.108 -9.538 1.00 67.06 93 ARG A CA 1
ATOM 731 C C . ARG A 1 93 ? 3.178 3.446 -10.960 1.00 67.06 93 ARG A C 1
ATOM 733 O O . ARG A 1 93 ? 3.724 2.586 -11.645 1.00 67.06 93 ARG A O 1
ATOM 740 N N . VAL A 1 94 ? 3.000 4.704 -11.368 1.00 63.78 94 VAL A N 1
ATOM 741 C CA . VAL A 1 94 ? 3.448 5.192 -12.682 1.00 63.78 94 VAL A CA 1
ATOM 742 C C . VAL A 1 94 ? 4.958 4.993 -12.835 1.00 63.78 94 VAL A C 1
ATOM 744 O O . VAL A 1 94 ? 5.423 4.497 -13.859 1.00 63.78 94 VAL A O 1
ATOM 747 N N . SER A 1 95 ? 5.735 5.304 -11.795 1.00 67.31 95 SER A N 1
ATOM 748 C CA . SER A 1 95 ? 7.189 5.115 -11.807 1.00 67.31 95 SER A CA 1
ATOM 749 C C . SER A 1 95 ? 7.596 3.650 -11.978 1.00 67.31 95 SER A C 1
ATOM 751 O O . SER A 1 95 ? 8.558 3.359 -12.689 1.00 67.31 95 SER A O 1
ATOM 753 N N . ASP A 1 96 ? 6.897 2.716 -11.336 1.00 71.94 96 ASP A N 1
ATOM 754 C CA . ASP A 1 96 ? 7.200 1.288 -11.445 1.00 71.94 96 ASP A CA 1
ATOM 755 C C . ASP A 1 96 ? 6.773 0.705 -12.794 1.00 71.94 96 ASP A C 1
ATOM 757 O O . ASP A 1 96 ? 7.494 -0.119 -13.360 1.00 71.94 96 ASP A O 1
ATOM 761 N N . GLU A 1 97 ? 5.664 1.176 -13.361 1.00 69.50 97 GLU A N 1
ATOM 762 C CA . GLU A 1 97 ? 5.252 0.815 -14.716 1.00 69.50 97 GLU A CA 1
ATOM 763 C C . GLU A 1 97 ? 6.272 1.295 -15.757 1.00 69.50 97 GLU A C 1
ATOM 765 O O . GLU A 1 97 ? 6.699 0.506 -16.603 1.00 69.50 97 GLU A O 1
ATOM 770 N N . ILE A 1 98 ? 6.776 2.528 -15.616 1.00 75.00 98 ILE A N 1
ATOM 771 C CA . ILE A 1 98 ? 7.869 3.060 -16.443 1.00 75.00 98 ILE A CA 1
ATOM 772 C C . ILE A 1 98 ? 9.129 2.196 -16.303 1.00 75.00 98 ILE A C 1
ATOM 774 O O . ILE A 1 98 ? 9.706 1.786 -17.309 1.00 75.00 98 ILE A O 1
ATOM 778 N N . LYS A 1 99 ? 9.556 1.858 -15.078 1.00 74.88 99 LYS A N 1
ATOM 779 C CA . LYS A 1 99 ? 10.734 0.991 -14.867 1.00 74.88 99 LYS A CA 1
ATOM 780 C C . LYS A 1 99 ? 10.552 -0.393 -15.487 1.00 74.88 99 LYS A C 1
ATOM 782 O O . LYS A 1 99 ? 11.493 -0.939 -16.059 1.00 74.88 99 LYS A O 1
ATOM 787 N N . ASN A 1 100 ? 9.361 -0.974 -15.367 1.00 76.31 100 ASN A N 1
ATOM 788 C CA . ASN A 1 100 ? 9.056 -2.275 -15.952 1.00 76.31 100 ASN A CA 1
ATOM 789 C C . ASN A 1 100 ? 9.055 -2.215 -17.483 1.00 76.31 100 ASN A C 1
ATOM 791 O O . ASN A 1 100 ? 9.558 -3.138 -18.124 1.00 76.31 100 ASN A O 1
ATOM 795 N N . ALA A 1 101 ? 8.543 -1.132 -18.072 1.00 75.38 101 ALA A N 1
ATOM 796 C CA . ALA A 1 101 ? 8.627 -0.893 -19.507 1.00 75.38 101 ALA A CA 1
ATOM 797 C C . ALA A 1 101 ? 10.087 -0.764 -19.971 1.00 75.38 101 ALA A C 1
ATOM 799 O O . ALA A 1 101 ? 10.472 -1.436 -20.926 1.00 75.38 101 ALA A O 1
ATOM 800 N N . ILE A 1 102 ? 10.921 -0.002 -19.251 1.00 79.00 102 ILE A N 1
ATOM 801 C CA . ILE A 1 102 ? 12.361 0.124 -19.539 1.00 79.00 102 ILE A CA 1
ATOM 802 C C . ILE A 1 102 ? 13.038 -1.252 -19.531 1.00 79.00 102 ILE A C 1
ATOM 804 O O . ILE A 1 102 ? 13.681 -1.614 -20.510 1.00 79.00 102 ILE A O 1
ATOM 808 N N . LYS A 1 103 ? 12.817 -2.072 -18.496 1.00 81.19 103 LYS A N 1
ATOM 809 C CA . LYS A 1 103 ? 13.386 -3.431 -18.428 1.00 81.19 103 LYS A CA 1
ATOM 810 C C . LYS A 1 103 ? 12.961 -4.329 -19.591 1.00 81.19 103 LYS A C 1
ATOM 812 O O . LYS A 1 103 ? 13.751 -5.141 -20.076 1.00 81.19 103 LYS A O 1
ATOM 817 N N . LYS A 1 104 ? 11.705 -4.217 -20.037 1.00 79.94 104 LYS A N 1
ATOM 818 C CA . LYS A 1 104 ? 11.217 -4.959 -21.209 1.00 79.94 104 LYS A CA 1
ATOM 819 C C . LYS A 1 104 ? 11.941 -4.512 -22.477 1.00 79.94 104 LYS A C 1
ATOM 821 O O . LYS A 1 104 ? 12.384 -5.368 -23.235 1.00 79.94 104 LYS A O 1
ATOM 826 N N . ILE A 1 105 ? 12.109 -3.204 -22.672 1.00 76.12 105 ILE A N 1
ATOM 827 C CA . ILE A 1 105 ? 12.862 -2.647 -23.804 1.00 76.12 105 ILE A CA 1
ATOM 828 C C . ILE A 1 105 ? 14.314 -3.138 -23.773 1.00 76.12 105 ILE A C 1
ATOM 830 O O . ILE A 1 105 ? 14.796 -3.643 -24.780 1.00 76.12 105 ILE A O 1
ATOM 834 N N . GLU A 1 106 ? 14.989 -3.073 -22.623 1.00 74.00 106 GLU A N 1
ATOM 835 C CA . GLU A 1 106 ? 16.362 -3.578 -22.462 1.00 74.00 106 GLU A CA 1
ATOM 836 C C . GLU A 1 106 ? 16.477 -5.061 -22.838 1.00 74.00 106 GLU A C 1
ATOM 838 O O . GLU A 1 106 ? 17.427 -5.464 -23.507 1.00 74.00 106 GLU A O 1
ATOM 843 N N . THR A 1 107 ? 15.490 -5.871 -22.448 1.00 77.88 107 THR A N 1
ATOM 844 C CA . THR A 1 107 ? 15.449 -7.300 -22.785 1.00 77.88 107 THR A CA 1
ATOM 845 C C . THR A 1 107 ? 15.310 -7.517 -24.291 1.00 77.88 107 THR A C 1
ATOM 847 O O . THR A 1 107 ? 16.037 -8.339 -24.845 1.00 77.88 107 THR A O 1
ATOM 850 N N . ILE A 1 108 ? 14.420 -6.768 -24.951 1.00 74.12 108 ILE A N 1
ATOM 851 C CA . ILE A 1 108 ? 14.225 -6.830 -26.407 1.00 74.12 108 ILE A CA 1
ATOM 852 C C . ILE A 1 108 ? 15.517 -6.431 -27.123 1.00 74.12 108 ILE A C 1
ATOM 854 O O . ILE A 1 108 ? 16.010 -7.179 -27.957 1.00 74.12 108 ILE A O 1
ATOM 858 N N . VAL A 1 109 ? 16.125 -5.303 -26.745 1.00 73.25 109 VAL A N 1
ATOM 859 C CA . VAL A 1 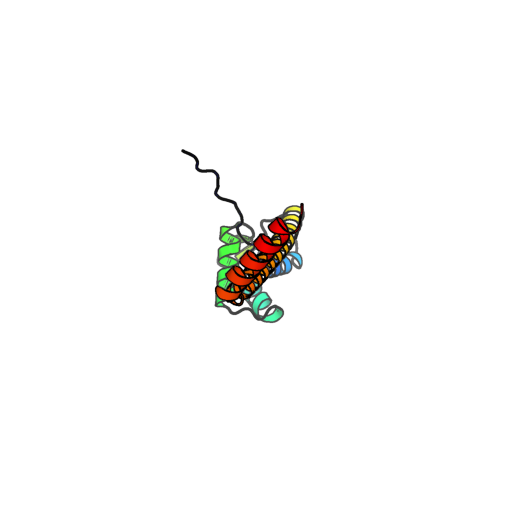109 ? 17.385 -4.833 -27.344 1.00 73.25 109 VAL A CA 1
ATOM 860 C C . VAL A 1 109 ? 18.501 -5.865 -27.164 1.00 73.25 109 VAL A C 1
ATOM 862 O O . VAL A 1 109 ? 19.240 -6.153 -28.103 1.00 73.25 109 VAL A O 1
ATOM 865 N N . ALA A 1 110 ? 18.619 -6.467 -25.979 1.00 71.00 110 ALA A N 1
ATOM 866 C CA . ALA A 1 110 ? 19.609 -7.508 -25.728 1.00 71.00 110 ALA A CA 1
ATOM 867 C C . ALA A 1 110 ? 19.351 -8.785 -26.547 1.00 71.00 110 ALA A C 1
ATOM 869 O O . ALA A 1 110 ? 20.308 -9.438 -26.962 1.00 71.00 110 ALA A O 1
ATOM 870 N N . GLN A 1 111 ? 18.087 -9.154 -26.773 1.00 71.75 111 GLN A N 1
ATOM 871 C CA . GLN A 1 111 ? 17.718 -10.277 -27.638 1.00 71.75 111 GLN A CA 1
ATOM 872 C C . GLN A 1 111 ? 18.077 -9.995 -29.097 1.00 71.75 111 GLN A C 1
ATOM 874 O O . GLN A 1 111 ? 18.749 -10.823 -29.703 1.00 71.75 111 GLN A O 1
ATOM 879 N N . GLU A 1 112 ? 17.730 -8.814 -29.607 1.00 69.06 112 GLU A N 1
ATOM 880 C CA . GLU A 1 112 ? 18.032 -8.384 -30.978 1.00 69.06 112 GLU A CA 1
ATOM 881 C C . GLU A 1 112 ? 19.547 -8.347 -31.246 1.00 69.06 112 GLU A C 1
ATOM 883 O O . GLU A 1 112 ? 20.023 -8.860 -32.257 1.00 69.06 112 GLU A O 1
ATOM 888 N N . ILE A 1 113 ? 20.346 -7.831 -30.303 1.00 66.75 113 ILE A N 1
ATOM 889 C CA . ILE A 1 113 ? 21.815 -7.846 -30.415 1.00 66.75 113 ILE A CA 1
ATOM 890 C C . ILE A 1 113 ? 22.361 -9.281 -30.409 1.00 66.75 113 ILE A C 1
ATOM 892 O O . ILE A 1 113 ? 23.309 -9.577 -31.132 1.00 66.75 113 ILE A O 1
ATOM 896 N N . ARG A 1 114 ? 21.783 -10.185 -29.607 1.00 61.34 114 ARG A N 1
ATOM 897 C CA . ARG A 1 114 ? 22.202 -11.597 -29.559 1.00 61.34 114 ARG A CA 1
ATOM 898 C C . ARG A 1 114 ? 21.789 -12.391 -30.797 1.00 61.34 114 ARG A C 1
ATOM 900 O O . ARG A 1 114 ? 22.435 -13.394 -31.082 1.00 61.34 114 ARG A O 1
ATOM 907 N N . SER A 1 115 ? 20.735 -11.978 -31.501 1.00 64.69 115 SER A N 1
ATOM 908 C CA . SER A 1 115 ? 20.315 -12.594 -32.765 1.00 64.69 115 SER A CA 1
ATOM 909 C C . SER A 1 115 ? 21.134 -12.140 -33.969 1.00 64.69 115 SER A C 1
ATOM 911 O O . SER A 1 115 ? 21.025 -12.754 -35.026 1.00 64.69 115 SER A O 1
ATOM 913 N N . ILE A 1 116 ? 21.966 -11.104 -33.828 1.00 66.19 116 ILE A N 1
ATOM 914 C CA . ILE A 1 116 ? 22.952 -10.767 -34.853 1.00 66.19 116 ILE A CA 1
ATOM 915 C C . ILE A 1 116 ? 24.084 -11.790 -34.756 1.00 66.19 116 ILE A C 1
ATOM 917 O O . ILE A 1 116 ? 24.829 -11.821 -33.772 1.00 66.19 116 ILE A O 1
ATOM 921 N N . GLU A 1 117 ? 24.241 -12.626 -35.783 1.00 71.44 117 GLU A N 1
ATOM 922 C CA . GLU A 1 117 ? 25.377 -13.536 -35.826 1.00 71.44 117 GLU A CA 1
ATOM 923 C C . GLU A 1 117 ? 26.687 -12.731 -35.900 1.00 71.44 117 GLU A C 1
ATOM 925 O O . GLU A 1 117 ? 26.783 -11.760 -36.658 1.00 71.44 117 GLU A O 1
ATOM 930 N N . PRO A 1 118 ? 27.752 -13.132 -35.181 1.00 70.81 118 PRO A N 1
ATOM 931 C CA . PRO A 1 118 ? 29.055 -12.468 -35.265 1.00 70.81 118 PRO A CA 1
ATOM 932 C C . PRO A 1 118 ? 29.570 -12.324 -36.707 1.00 70.81 118 PRO A C 1
ATOM 934 O O . PRO A 1 118 ? 30.245 -11.349 -37.041 1.00 70.81 118 PRO A O 1
ATOM 937 N N . ASN A 1 119 ? 29.204 -13.269 -37.580 1.00 75.00 119 ASN A N 1
ATOM 938 C CA . ASN A 1 119 ? 29.524 -13.234 -39.003 1.00 75.00 119 ASN A CA 1
ATOM 939 C C . ASN A 1 119 ? 28.846 -12.075 -39.744 1.00 75.00 119 ASN A C 1
ATOM 941 O O . ASN A 1 119 ? 29.468 -11.504 -40.641 1.00 75.00 119 ASN A O 1
ATOM 945 N N . ASP A 1 120 ? 27.632 -11.679 -39.360 1.00 73.88 120 ASP A N 1
ATOM 946 C CA . ASP A 1 120 ? 26.928 -10.551 -39.972 1.00 73.88 120 ASP A CA 1
ATOM 947 C C . ASP A 1 120 ? 27.573 -9.220 -39.588 1.00 73.88 120 ASP A C 1
ATOM 949 O O . ASP A 1 120 ? 27.754 -8.359 -40.448 1.00 73.88 120 ASP A O 1
ATOM 953 N N . ILE A 1 121 ? 28.053 -9.081 -38.346 1.00 73.00 121 ILE A N 1
ATOM 954 C CA . ILE A 1 121 ? 28.836 -7.907 -37.919 1.00 73.00 121 ILE A CA 1
ATOM 955 C C . ILE A 1 121 ? 30.121 -7.790 -38.748 1.00 73.00 121 ILE A C 1
ATOM 957 O O . ILE A 1 121 ? 30.437 -6.715 -39.262 1.00 73.00 121 ILE A O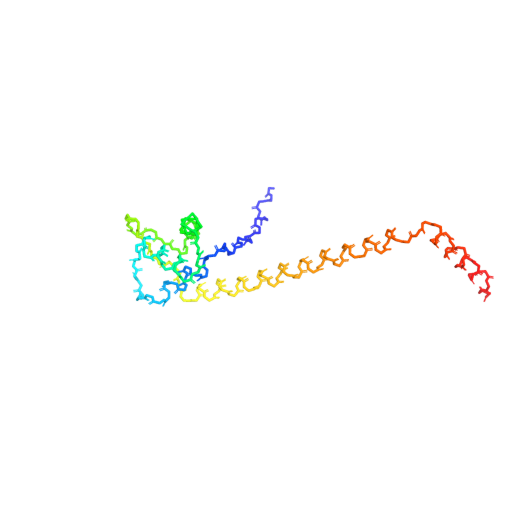 1
ATOM 961 N N . VAL A 1 122 ? 30.846 -8.896 -38.940 1.00 76.19 122 VAL A N 1
ATOM 962 C CA . VAL A 1 122 ? 32.067 -8.928 -39.765 1.00 76.19 122 VAL A CA 1
ATOM 963 C C . VAL A 1 122 ? 31.759 -8.599 -41.230 1.00 76.19 122 VAL A C 1
ATOM 965 O O . VAL A 1 122 ? 32.531 -7.897 -41.892 1.00 76.19 122 VAL A O 1
ATOM 968 N N . ARG A 1 123 ? 30.625 -9.078 -41.753 1.00 75.44 123 ARG A N 1
ATOM 969 C CA . ARG A 1 123 ? 30.186 -8.820 -43.129 1.00 75.44 123 ARG A CA 1
ATOM 970 C C . ARG A 1 123 ? 29.815 -7.349 -43.329 1.00 75.44 123 ARG A C 1
ATOM 972 O O . ARG A 1 123 ? 30.270 -6.753 -44.303 1.00 75.44 123 ARG A O 1
ATOM 979 N N . ILE A 1 124 ? 29.097 -6.746 -42.379 1.00 75.44 124 ILE A N 1
ATOM 980 C CA . ILE A 1 124 ? 28.770 -5.312 -42.357 1.00 75.44 124 ILE A CA 1
ATOM 981 C C . ILE A 1 124 ? 30.049 -4.466 -42.285 1.00 75.44 124 ILE A C 1
ATOM 983 O O . ILE A 1 124 ? 30.217 -3.546 -43.082 1.00 75.44 124 ILE A O 1
ATOM 987 N N . GLN A 1 125 ? 31.005 -4.812 -41.417 1.00 76.19 125 GLN A N 1
ATOM 988 C CA . GLN A 1 125 ? 32.295 -4.113 -41.330 1.00 76.19 125 GLN A CA 1
ATOM 989 C C . GLN A 1 125 ? 33.107 -4.192 -42.631 1.00 76.19 125 GLN A C 1
ATOM 991 O O . GLN A 1 125 ? 33.760 -3.218 -43.010 1.00 76.19 125 GLN A O 1
ATOM 996 N N . LYS A 1 126 ? 33.068 -5.331 -43.337 1.00 79.94 126 LYS A N 1
ATOM 997 C CA . LYS A 1 126 ? 33.686 -5.465 -44.667 1.00 79.94 126 LYS A CA 1
ATOM 998 C C . LYS A 1 126 ? 33.024 -4.552 -45.697 1.00 79.94 126 LYS A C 1
ATOM 1000 O O . LYS A 1 126 ? 33.739 -3.913 -46.459 1.00 79.94 126 LYS A O 1
ATOM 1005 N N . VAL A 1 127 ? 31.693 -4.478 -45.712 1.00 79.06 127 VAL A N 1
ATOM 1006 C CA . VAL A 1 127 ? 30.952 -3.604 -46.637 1.00 79.06 127 VAL A CA 1
ATOM 1007 C C . VAL A 1 127 ? 31.242 -2.129 -46.352 1.00 79.06 127 VAL A C 1
ATOM 1009 O O . VAL A 1 127 ? 31.527 -1.398 -47.291 1.00 79.06 127 VAL A O 1
ATOM 1012 N N . ILE A 1 128 ? 31.273 -1.704 -45.083 1.00 79.25 128 ILE A N 1
ATOM 1013 C CA . ILE A 1 128 ? 31.643 -0.327 -44.704 1.00 79.25 128 ILE A CA 1
ATOM 1014 C C . ILE A 1 128 ? 33.063 0.008 -45.178 1.00 79.25 128 ILE A C 1
ATOM 1016 O O . ILE A 1 128 ? 33.254 1.021 -45.838 1.00 79.25 128 ILE A O 1
ATOM 1020 N N . LYS A 1 129 ? 34.048 -0.873 -44.942 1.00 78.81 129 LYS A N 1
ATOM 1021 C CA . LYS A 1 129 ? 35.425 -0.665 -45.430 1.00 78.81 129 LYS A CA 1
ATOM 1022 C C . LYS A 1 129 ? 35.516 -0.554 -46.951 1.00 78.81 129 LYS A C 1
ATOM 1024 O O . LYS A 1 129 ? 36.336 0.207 -47.448 1.00 78.81 129 LYS A O 1
ATOM 1029 N N . LEU A 1 130 ? 34.715 -1.329 -47.682 1.00 80.69 130 LEU A N 1
ATOM 1030 C CA . LEU A 1 130 ? 34.664 -1.244 -49.142 1.00 80.69 130 LEU A CA 1
ATOM 1031 C C . LEU A 1 130 ? 34.009 0.063 -49.605 1.00 80.69 130 LEU A C 1
ATOM 1033 O O . LEU A 1 130 ? 34.478 0.656 -50.566 1.00 80.69 130 LEU A O 1
ATOM 1037 N N . LEU A 1 131 ? 32.969 0.537 -48.916 1.00 73.50 131 LEU A N 1
ATOM 1038 C CA . LEU A 1 131 ? 32.320 1.816 -49.219 1.00 73.50 131 LEU A CA 1
ATOM 1039 C C . LEU A 1 131 ? 33.236 3.016 -48.924 1.00 73.50 131 LEU A C 1
ATOM 1041 O O . LEU A 1 131 ? 33.318 3.918 -49.752 1.00 73.50 131 LEU A O 1
ATOM 1045 N N . ASP A 1 132 ? 33.989 2.991 -47.821 1.00 69.69 132 ASP A N 1
ATOM 1046 C CA . ASP A 1 132 ? 34.994 4.018 -47.496 1.00 69.69 132 ASP A CA 1
ATOM 1047 C C . ASP A 1 132 ? 36.131 4.078 -48.529 1.00 69.69 132 ASP A C 1
ATOM 1049 O O . ASP A 1 132 ? 36.718 5.130 -48.745 1.00 69.69 132 ASP A O 1
ATOM 1053 N N . GLN A 1 133 ? 36.443 2.958 -49.190 1.00 76.50 133 GLN A N 1
ATOM 1054 C CA . GLN A 1 133 ? 37.431 2.904 -50.275 1.00 76.50 133 GLN A CA 1
ATOM 1055 C C . GLN A 1 133 ? 36.881 3.391 -51.623 1.00 76.50 133 GLN A C 1
ATOM 1057 O O . GLN A 1 133 ? 37.664 3.707 -52.517 1.00 76.50 133 GLN A O 1
ATOM 1062 N N . ILE A 1 134 ? 35.554 3.418 -51.785 1.00 75.69 134 ILE A N 1
ATOM 1063 C CA . ILE A 1 134 ? 34.873 3.896 -52.998 1.00 75.69 134 ILE A CA 1
ATOM 1064 C C . ILE A 1 134 ? 34.587 5.403 -52.910 1.00 75.69 134 ILE A C 1
ATOM 1066 O O . ILE A 1 134 ? 34.564 6.070 -53.944 1.00 75.69 134 ILE A O 1
ATOM 1070 N N . ASN A 1 135 ? 34.422 5.952 -51.703 1.00 52.88 135 ASN A N 1
ATOM 1071 C CA . ASN A 1 135 ? 34.402 7.397 -51.475 1.00 52.88 135 ASN A CA 1
ATOM 1072 C C . ASN A 1 135 ? 35.822 7.980 -51.600 1.00 52.88 135 ASN A C 1
ATOM 1074 O O . ASN A 1 135 ? 36.533 8.152 -50.611 1.00 52.88 135 ASN A O 1
ATOM 1078 N N . VAL A 1 136 ? 36.214 8.259 -52.846 1.00 48.94 136 VAL A N 1
ATOM 1079 C CA . VAL A 1 136 ? 37.239 9.257 -53.203 1.00 48.94 136 VAL A CA 1
ATOM 1080 C C . VAL A 1 136 ? 36.767 10.649 -52.798 1.00 48.94 136 VAL A C 1
ATOM 1082 O O . VAL A 1 136 ? 35.578 10.953 -53.051 1.00 48.94 136 VAL A O 1
#

pLDDT: mean 77.57, std 16.29, range [33.69, 96.62]

Sequence (136 aa):
MDSDNKRNNSLSPEGFKELVEYFSHQKSGYAAKASEIQTYLQDTYKFTSGKVTGIIKRANERKIIVKTGRGEYKLSLNDGEIESMVANDVINRVSDEIKNAIKKIETIVAQEIRSIEPNDIVRIQKVIKLLDQINV

Secondary structure (DSSP, 8-state):
-------------TTHHHHHHHHHTSPTT-EEEHHHHHHHHHHHH---HHHHHHHHHHHHHTTSEEEEETTEEEE---HHHHHHHHHHHHHHHHHHHHHHHHHHHHHHHHHHHHHS-HHHHHHHHHHHHHHHHH--